Protein AF-A0A950QWT0-F1 (afdb_monomer_lite)

Sequence (80 aa):
MATAPNFASFDEYMQTSYSPDCEYIDGVILERNVGQGRHAFTQGKLTRKLSEEADARLWIVLPEQRVRVATGRVRVPDIC

pLDDT: mean 93.42, std 10.03, range [41.44, 98.56]

Secondary structure (DSSP, 8-state):
--PPPEE--HHHHHHPPPSS-EEEETTEEEE-----HHHHHHHHHHHHHHHHHHHHHT----BT--EEEETTEEE--SB-

Foldseek 3Di:
DDDDWDFDDPVVLVPDDDVVDWKFAQGTTHRDDPDDDVVVVVLVVVLVVCVVCCVVVVHDKDAQDWDDPDPRTIDRHRID

Structure (mmCIF, N/CA/C/O backbone):
data_AF-A0A950QWT0-F1
#
_entry.id   AF-A0A950QWT0-F1
#
loop_
_atom_site.group_PDB
_atom_site.id
_atom_site.type_symbol
_atom_site.label_atom_id
_atom_site.label_alt_id
_atom_site.label_comp_id
_atom_site.label_asym_id
_atom_site.label_entity_id
_atom_site.label_seq_id
_atom_site.pdbx_PDB_ins_code
_atom_site.Cartn_x
_atom_site.Cartn_y
_atom_site.Cartn_z
_atom_site.occupancy
_atom_site.B_iso_or_equiv
_atom_site.auth_seq_id
_atom_site.auth_comp_id
_atom_site.auth_asym_id
_atom_site.auth_atom_id
_atom_site.pdbx_PDB_model_num
ATOM 1 N N . MET A 1 1 ? 2.873 -15.559 19.830 1.00 41.44 1 MET A N 1
ATOM 2 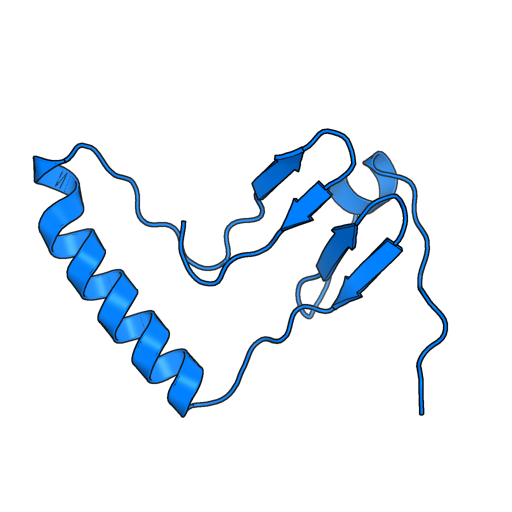C CA . MET A 1 1 ? 1.671 -15.245 20.631 1.00 41.44 1 MET A CA 1
ATOM 3 C C . MET A 1 1 ? 0.683 -14.596 19.683 1.00 41.44 1 MET A C 1
ATOM 5 O O . MET A 1 1 ? 1.094 -13.674 18.995 1.00 41.44 1 MET A O 1
ATOM 9 N N . ALA A 1 2 ? -0.536 -15.120 19.542 1.00 45.44 2 ALA A N 1
ATOM 10 C CA . ALA A 1 2 ? -1.544 -14.464 18.713 1.00 45.44 2 ALA A CA 1
ATOM 11 C C . ALA A 1 2 ? -2.027 -13.220 19.467 1.00 45.44 2 ALA A C 1
ATOM 13 O O . ALA A 1 2 ? -2.624 -13.342 20.535 1.00 45.44 2 ALA A O 1
ATOM 14 N N . THR A 1 3 ? -1.688 -12.036 18.965 1.00 57.38 3 THR A N 1
ATOM 15 C CA . THR A 1 3 ? -2.216 -10.771 19.476 1.00 57.38 3 THR A CA 1
ATOM 16 C C . THR A 1 3 ? -3.732 -10.794 19.295 1.00 57.38 3 THR A C 1
ATOM 18 O O . THR A 1 3 ? -4.214 -11.210 18.240 1.00 57.38 3 THR A O 1
ATOM 21 N N . ALA A 1 4 ? -4.491 -10.413 20.325 1.00 68.94 4 ALA A N 1
ATOM 22 C CA . ALA A 1 4 ? -5.942 -10.315 20.206 1.00 68.94 4 ALA A CA 1
ATOM 23 C C . ALA A 1 4 ? -6.301 -9.372 19.038 1.00 68.94 4 ALA A C 1
ATOM 25 O O . ALA A 1 4 ? -5.602 -8.371 18.850 1.00 68.94 4 ALA A O 1
ATOM 26 N N . PRO A 1 5 ? -7.340 -9.683 18.240 1.00 74.31 5 PRO A N 1
ATOM 27 C CA . PRO A 1 5 ? -7.751 -8.818 17.142 1.00 74.31 5 PRO A CA 1
ATOM 28 C C . PRO A 1 5 ? -8.081 -7.425 17.678 1.00 74.31 5 PRO A C 1
ATOM 30 O O . PRO A 1 5 ? -8.839 -7.281 18.637 1.00 74.31 5 PRO A O 1
ATOM 33 N N . ASN A 1 6 ? -7.467 -6.412 17.071 1.00 87.38 6 ASN A N 1
ATOM 34 C CA . ASN A 1 6 ? -7.718 -5.018 17.396 1.00 87.38 6 ASN A CA 1
ATOM 35 C C . ASN A 1 6 ? -8.912 -4.533 16.569 1.00 87.38 6 ASN A C 1
ATOM 37 O O . ASN A 1 6 ? -8.908 -4.687 15.347 1.00 87.38 6 ASN A O 1
ATOM 41 N N . PHE A 1 7 ? -9.929 -3.976 17.218 1.00 94.31 7 PHE A N 1
ATOM 42 C CA . PHE A 1 7 ? -11.159 -3.538 16.562 1.00 94.31 7 PHE A CA 1
ATOM 43 C C . PHE A 1 7 ? -11.282 -2.022 16.614 1.00 94.31 7 PHE A C 1
ATOM 45 O O . PHE A 1 7 ? -10.983 -1.418 17.640 1.00 94.31 7 PHE A O 1
ATOM 52 N N . ALA A 1 8 ? -11.770 -1.429 15.528 1.00 94.94 8 ALA A N 1
ATOM 53 C CA . ALA A 1 8 ? -12.076 -0.005 15.460 1.00 94.94 8 ALA A CA 1
ATOM 54 C C . ALA A 1 8 ? -13.233 0.267 14.499 1.00 94.94 8 ALA A C 1
ATOM 56 O O . ALA A 1 8 ? -13.534 -0.520 13.591 1.00 94.94 8 ALA A O 1
ATOM 57 N N . SER A 1 9 ? -13.868 1.424 14.667 1.00 96.50 9 SER A N 1
ATOM 58 C CA . SER A 1 9 ? -14.765 1.944 13.631 1.00 96.50 9 SER A CA 1
ATOM 59 C C . SER A 1 9 ? -13.972 2.376 12.386 1.00 96.50 9 SER A C 1
ATOM 61 O O . SER A 1 9 ? -12.764 2.603 12.443 1.00 96.50 9 SER A O 1
ATOM 63 N N . PHE A 1 10 ? -14.646 2.495 11.239 1.00 96.44 10 PHE A N 1
ATOM 64 C CA . PHE A 1 10 ? -13.999 2.966 10.010 1.00 96.44 10 PHE A CA 1
ATOM 65 C C . PHE A 1 10 ? -13.440 4.393 10.158 1.00 96.44 10 PHE A C 1
ATOM 67 O O . PHE A 1 10 ? -12.329 4.666 9.707 1.00 96.44 10 PHE A O 1
ATOM 74 N N . ASP A 1 11 ? -14.188 5.286 10.812 1.00 96.31 11 ASP A N 1
ATOM 75 C CA . ASP A 1 11 ? -13.778 6.681 11.006 1.00 96.31 11 ASP A CA 1
ATOM 76 C C . ASP A 1 11 ? -12.581 6.789 11.955 1.00 96.31 11 ASP A C 1
ATOM 78 O O . ASP A 1 11 ? -11.628 7.513 11.673 1.00 96.31 11 ASP A O 1
ATOM 82 N N . GLU A 1 12 ? -12.586 6.004 13.034 1.00 96.88 12 GLU A N 1
ATOM 83 C CA . GLU A 1 12 ? -11.453 5.891 13.955 1.00 96.88 12 GLU A CA 1
ATOM 84 C C . GLU A 1 12 ? -10.197 5.386 13.237 1.00 96.88 12 GLU A C 1
ATOM 86 O O . GLU A 1 12 ? -9.127 5.980 13.379 1.00 96.88 12 GLU A O 1
ATOM 91 N N . TYR A 1 13 ? -10.323 4.351 12.397 1.00 96.12 13 TYR A N 1
ATOM 92 C CA . TYR A 1 13 ? -9.216 3.878 11.566 1.00 96.12 13 TYR A CA 1
ATOM 93 C C . TYR A 1 13 ? -8.679 4.980 10.638 1.00 96.12 13 TYR A C 1
ATOM 95 O O . TYR A 1 13 ? -7.467 5.156 10.524 1.00 96.12 13 TYR A O 1
ATOM 103 N N . MET A 1 14 ? -9.557 5.754 9.991 1.00 95.06 14 MET A N 1
ATOM 104 C CA . MET A 1 14 ? -9.138 6.819 9.070 1.00 95.06 14 MET A CA 1
ATOM 105 C C . MET A 1 14 ? -8.467 8.007 9.763 1.00 95.06 14 MET A C 1
ATOM 107 O O . MET A 1 14 ? -7.643 8.678 9.143 1.00 95.06 14 MET A O 1
ATOM 111 N N . GLN A 1 15 ? -8.799 8.263 11.027 1.00 96.06 15 GLN A N 1
ATOM 112 C CA . GLN A 1 15 ? -8.221 9.353 11.819 1.00 96.06 15 GLN A CA 1
ATOM 113 C C . GLN A 1 15 ? -6.969 8.937 12.601 1.00 96.06 15 GLN A C 1
ATOM 115 O O . GLN A 1 15 ? -6.288 9.792 13.168 1.00 96.06 15 GLN A O 1
ATOM 120 N N . THR A 1 16 ? -6.645 7.645 12.618 1.00 95.25 16 THR A N 1
ATOM 121 C CA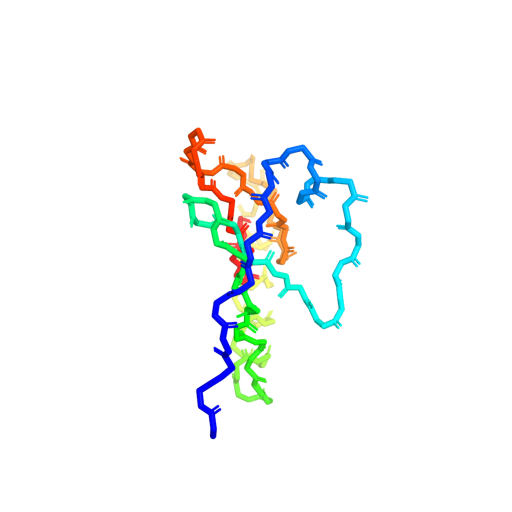 . THR A 1 16 ? -5.498 7.117 13.355 1.00 95.25 16 THR A CA 1
ATOM 122 C C . THR A 1 16 ? -4.270 6.989 12.453 1.00 95.25 16 THR A C 1
ATOM 124 O O . THR A 1 16 ? -4.308 6.408 11.365 1.00 95.25 16 THR A O 1
ATOM 127 N N . SER A 1 17 ? -3.141 7.503 12.938 1.00 93.94 17 SER A N 1
ATOM 128 C CA . SER A 1 17 ? -1.824 7.237 12.359 1.00 93.94 17 SER A CA 1
ATOM 129 C C . SER A 1 17 ? -1.251 5.960 12.965 1.00 93.94 17 SER A C 1
ATOM 131 O O . SER A 1 17 ? -1.016 5.896 14.170 1.00 93.94 17 SER A O 1
ATOM 133 N N . TYR A 1 18 ? -1.007 4.955 12.128 1.00 93.44 18 TYR A N 1
ATOM 134 C CA . TYR A 1 18 ? -0.408 3.684 12.532 1.00 93.44 18 TYR A CA 1
ATOM 135 C C . TYR A 1 18 ? 1.082 3.657 12.180 1.00 93.44 18 TYR A C 1
ATOM 137 O O . TYR A 1 18 ? 1.497 4.217 11.168 1.00 93.44 18 TYR A O 1
ATOM 145 N N . SER A 1 19 ? 1.886 3.016 13.027 1.00 90.81 19 SER A N 1
ATOM 146 C CA . SER A 1 19 ? 3.289 2.713 12.749 1.00 90.81 19 SER A CA 1
ATOM 147 C C . SER A 1 19 ? 3.645 1.378 13.411 1.00 90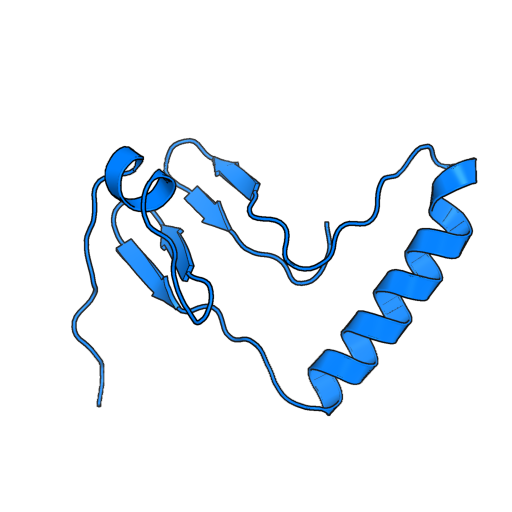.81 19 SER A C 1
ATOM 149 O O . SER A 1 19 ? 3.652 1.318 14.645 1.00 90.81 19 SER A O 1
ATOM 151 N N . PRO A 1 20 ? 3.919 0.312 12.637 1.00 89.62 20 PRO A N 1
ATOM 152 C CA . PRO A 1 20 ? 3.840 0.222 11.168 1.00 89.62 20 PRO A CA 1
ATOM 153 C C . PRO A 1 20 ? 2.404 0.372 10.619 1.00 89.62 20 PRO A C 1
ATOM 155 O O . PRO A 1 20 ? 1.437 0.394 11.377 1.00 89.62 20 PRO A O 1
ATOM 158 N N . ASP A 1 21 ? 2.266 0.521 9.297 1.00 94.81 21 ASP A N 1
ATOM 159 C CA . ASP A 1 21 ? 0.960 0.688 8.644 1.00 94.81 21 ASP A CA 1
ATOM 160 C C . ASP A 1 21 ? 0.004 -0.484 8.900 1.00 94.81 21 ASP A C 1
ATOM 162 O O . ASP A 1 21 ? 0.401 -1.653 8.909 1.00 94.81 21 ASP A O 1
ATOM 166 N N . CYS A 1 22 ? -1.286 -0.160 9.003 1.00 96.50 22 CYS A N 1
ATOM 167 C CA . CYS A 1 22 ? -2.357 -1.128 9.208 1.00 96.50 22 CYS A CA 1
ATOM 168 C C . CYS A 1 22 ? -3.413 -1.087 8.098 1.00 96.50 22 CYS A C 1
ATOM 170 O O . CYS A 1 22 ? -3.758 -0.035 7.551 1.00 96.50 22 CYS A O 1
ATOM 172 N N . GLU A 1 23 ? -3.996 -2.248 7.833 1.00 96.75 23 GLU A N 1
ATOM 173 C CA . GLU A 1 23 ? -5.154 -2.468 6.977 1.00 96.75 23 GLU A CA 1
ATOM 174 C C . GLU A 1 23 ? -6.435 -2.547 7.815 1.00 96.75 23 GLU A C 1
ATOM 176 O O . GLU A 1 23 ? -6.411 -2.943 8.981 1.00 96.75 23 GLU A O 1
ATOM 181 N N . TYR A 1 24 ? -7.563 -2.198 7.199 1.00 97.75 24 TYR A N 1
ATOM 18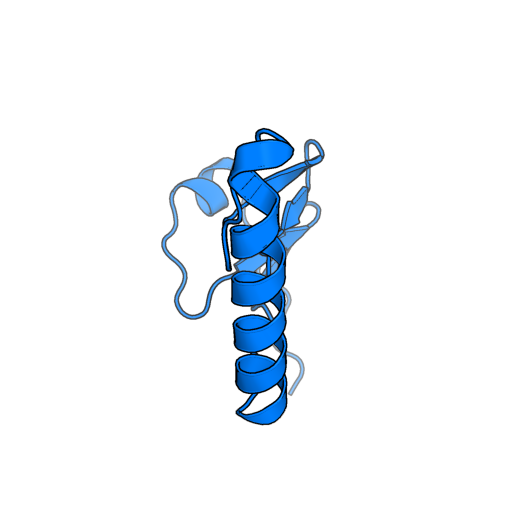2 C CA . TYR A 1 24 ? -8.888 -2.303 7.801 1.00 97.75 24 TYR A CA 1
ATOM 183 C C . TYR A 1 24 ? -9.702 -3.355 7.060 1.00 97.75 24 TYR A C 1
ATOM 185 O O . TYR A 1 24 ? -9.928 -3.232 5.851 1.00 97.75 24 TYR A O 1
ATOM 193 N N . ILE A 1 25 ? -10.153 -4.380 7.776 1.00 96.81 25 ILE A N 1
ATOM 194 C CA . ILE A 1 25 ? -10.977 -5.452 7.222 1.00 96.81 25 ILE A CA 1
ATOM 195 C C . ILE A 1 25 ? -12.185 -5.663 8.124 1.00 96.81 25 ILE A C 1
ATOM 197 O O . ILE A 1 25 ? -12.087 -6.310 9.162 1.00 96.81 25 ILE A O 1
ATOM 201 N N . ASP A 1 26 ? -13.322 -5.111 7.705 1.00 96.19 26 A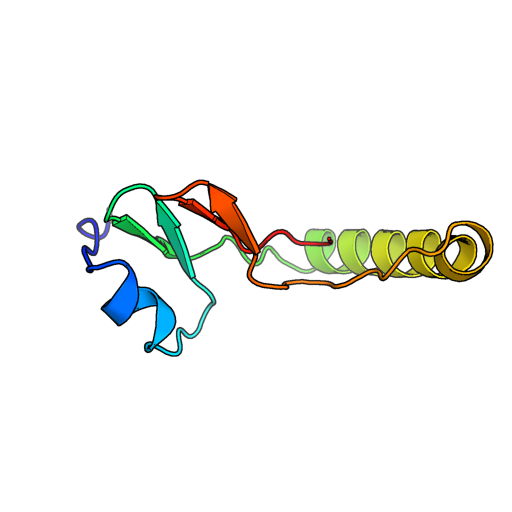SP A N 1
ATOM 202 C CA . ASP A 1 26 ? -14.640 -5.364 8.287 1.00 96.19 26 ASP A CA 1
ATOM 203 C C . ASP A 1 26 ? -14.667 -5.159 9.820 1.00 96.19 26 ASP A C 1
ATOM 205 O O . ASP A 1 26 ? -15.212 -5.967 10.568 1.00 96.19 26 ASP A O 1
ATOM 209 N N . GLY A 1 27 ? -14.044 -4.069 10.292 1.00 96.25 27 GLY A N 1
ATOM 210 C CA . GLY A 1 27 ? -13.942 -3.720 11.717 1.00 96.25 27 GLY A CA 1
ATOM 211 C C . GLY A 1 27 ? -12.631 -4.119 12.390 1.00 96.25 27 GLY A C 1
ATOM 212 O O . GLY A 1 27 ? -12.369 -3.670 13.504 1.00 96.25 27 GLY A O 1
ATOM 213 N N . VAL A 1 28 ? -11.798 -4.927 11.731 1.00 97.19 28 VAL A N 1
ATOM 214 C CA . VAL A 1 28 ? -10.523 -5.415 12.272 1.00 97.19 28 VAL A CA 1
ATOM 215 C C . VAL A 1 28 ? -9.358 -4.599 11.723 1.00 97.19 28 VAL A C 1
ATOM 217 O O . VAL A 1 28 ? -9.224 -4.439 10.508 1.00 97.19 28 VAL A O 1
ATOM 220 N N . ILE A 1 29 ? -8.490 -4.131 12.617 1.00 96.94 29 ILE A N 1
ATOM 221 C CA . ILE A 1 29 ? -7.202 -3.521 12.287 1.00 96.94 29 ILE A CA 1
ATOM 222 C C . ILE A 1 29 ? -6.151 -4.626 12.228 1.00 96.94 29 ILE A C 1
ATOM 224 O O . ILE A 1 29 ? -5.916 -5.330 13.214 1.00 96.94 29 ILE A O 1
ATOM 228 N N . LEU A 1 30 ? -5.495 -4.752 11.078 1.00 95.50 30 LEU A N 1
ATOM 229 C CA . LEU A 1 30 ? -4.430 -5.722 10.851 1.00 95.50 30 LEU A CA 1
ATOM 230 C C . LEU A 1 30 ? -3.149 -5.001 10.455 1.00 95.50 30 LEU A C 1
ATOM 232 O O . LEU A 1 30 ? -3.126 -4.287 9.459 1.00 95.50 30 LEU A O 1
ATOM 236 N N . GLU A 1 31 ? -2.078 -5.214 11.208 1.00 94.69 31 GLU A N 1
ATOM 237 C CA . GLU A 1 31 ? -0.751 -4.741 10.823 1.00 94.69 31 GLU A CA 1
ATOM 238 C C . GLU A 1 31 ? -0.345 -5.344 9.469 1.00 94.69 31 GLU A C 1
ATOM 240 O O . GLU A 1 31 ? -0.481 -6.557 9.259 1.00 94.69 31 GLU A O 1
ATOM 245 N N . ARG A 1 32 ? 0.139 -4.516 8.531 1.00 91.81 32 ARG A N 1
ATOM 246 C CA . ARG A 1 32 ? 0.612 -5.036 7.243 1.00 91.81 32 ARG A CA 1
ATOM 247 C C . ARG A 1 32 ? 1.919 -5.795 7.433 1.00 91.81 32 ARG A C 1
ATOM 249 O O . ARG A 1 32 ? 2.776 -5.419 8.228 1.00 91.81 32 ARG A O 1
ATOM 256 N N . ASN A 1 33 ? 2.141 -6.800 6.595 1.00 91.50 33 ASN A N 1
ATOM 257 C CA . ASN A 1 33 ? 3.479 -7.353 6.448 1.00 91.50 33 ASN A CA 1
ATOM 258 C C . ASN A 1 33 ? 4.326 -6.411 5.581 1.00 91.50 33 ASN A C 1
ATOM 260 O O . ASN A 1 33 ? 4.122 -6.337 4.373 1.00 91.50 33 ASN A O 1
ATOM 264 N N . VAL A 1 34 ? 5.274 -5.708 6.198 1.00 90.38 34 VAL A N 1
ATOM 265 C CA . VAL A 1 34 ? 6.206 -4.797 5.507 1.00 90.38 34 VAL A CA 1
ATOM 266 C C . VAL A 1 34 ? 7.285 -5.525 4.697 1.00 90.38 34 VAL A C 1
ATOM 268 O O . VAL A 1 34 ? 7.953 -4.914 3.870 1.00 90.38 34 VAL A O 1
ATOM 271 N N . GLY A 1 35 ? 7.481 -6.825 4.932 1.00 93.06 35 GLY A N 1
ATOM 272 C CA . GLY A 1 35 ? 8.553 -7.594 4.313 1.00 93.06 35 GLY A CA 1
ATOM 273 C C . GLY A 1 35 ? 9.950 -7.288 4.874 1.00 93.06 35 GLY A C 1
ATOM 274 O O . GLY A 1 35 ? 10.126 -6.709 5.942 1.00 93.06 35 GLY A O 1
ATOM 275 N N . GLN A 1 36 ? 10.976 -7.763 4.163 1.00 95.38 36 GLN A N 1
ATOM 276 C CA . GLN A 1 36 ? 12.402 -7.567 4.474 1.00 95.38 36 GLN A CA 1
ATOM 277 C C . GLN A 1 36 ? 13.175 -7.257 3.178 1.00 95.38 36 GLN A C 1
ATOM 279 O O . GLN A 1 36 ? 12.575 -7.099 2.120 1.00 95.38 36 GLN A O 1
ATOM 284 N N . GLY A 1 37 ? 14.513 -7.230 3.203 1.00 97.88 37 GLY A N 1
ATOM 285 C CA . GLY A 1 37 ? 15.339 -6.758 2.078 1.00 97.88 37 GLY A CA 1
ATOM 286 C C . GLY A 1 37 ? 15.027 -7.358 0.695 1.00 97.88 37 GLY A C 1
ATOM 287 O O . GLY A 1 37 ? 15.064 -6.637 -0.297 1.00 97.88 37 GLY A O 1
ATOM 288 N N . ARG A 1 38 ? 14.662 -8.648 0.597 1.00 97.94 38 ARG A N 1
ATOM 289 C CA . ARG A 1 38 ? 14.249 -9.262 -0.687 1.00 97.94 38 ARG A CA 1
ATOM 290 C C . ARG A 1 38 ? 12.925 -8.706 -1.218 1.00 97.94 38 ARG A C 1
ATOM 292 O O . ARG A 1 38 ? 12.785 -8.527 -2.427 1.00 97.94 38 ARG A O 1
ATOM 299 N N . HIS A 1 39 ? 11.975 -8.454 -0.322 1.00 97.44 39 HIS A N 1
ATOM 300 C CA . HIS A 1 39 ? 10.700 -7.825 -0.658 1.00 97.44 39 HIS A CA 1
ATOM 301 C C . HIS A 1 39 ? 10.943 -6.380 -1.109 1.00 97.44 39 HIS A C 1
ATOM 303 O O . HIS A 1 39 ? 10.627 -6.069 -2.254 1.00 97.44 39 HIS A O 1
ATOM 309 N N . ALA A 1 40 ? 11.669 -5.583 -0.317 1.00 97.38 40 ALA A N 1
ATOM 310 C CA . ALA A 1 40 ? 12.006 -4.198 -0.659 1.00 97.38 40 ALA A CA 1
ATOM 311 C C . ALA A 1 40 ? 12.764 -4.077 -1.997 1.00 97.38 40 ALA A C 1
ATOM 313 O O . ALA A 1 40 ? 12.466 -3.211 -2.820 1.00 97.38 40 ALA A O 1
ATOM 314 N N . PHE A 1 41 ? 13.715 -4.981 -2.265 1.00 98.38 41 PHE A N 1
ATOM 315 C CA . PHE A 1 41 ? 14.422 -5.022 -3.548 1.00 98.38 41 PHE A CA 1
ATOM 316 C C . PHE A 1 41 ? 13.470 -5.281 -4.723 1.00 98.38 41 PHE A C 1
ATOM 318 O O . PHE A 1 41 ? 13.569 -4.626 -5.761 1.00 98.38 41 PHE A O 1
ATOM 325 N N . THR A 1 42 ? 12.539 -6.223 -4.559 1.00 98.25 42 THR A N 1
ATOM 326 C CA . THR A 1 42 ? 11.566 -6.580 -5.601 1.00 98.25 42 THR A CA 1
ATOM 327 C C . THR A 1 42 ? 10.569 -5.447 -5.832 1.00 98.25 42 THR A C 1
ATOM 329 O O . THR A 1 42 ? 10.366 -5.050 -6.979 1.00 98.25 42 THR A O 1
ATOM 332 N N . GLN A 1 43 ? 10.013 -4.876 -4.759 1.00 98.19 43 GLN A N 1
ATOM 333 C CA . GLN A 1 43 ? 9.111 -3.723 -4.806 1.00 98.19 43 GLN A CA 1
ATOM 334 C C . GLN A 1 43 ? 9.777 -2.547 -5.529 1.00 98.19 43 GLN A C 1
ATOM 336 O O . GLN A 1 43 ? 9.235 -2.055 -6.511 1.00 98.19 43 GLN A O 1
ATOM 341 N N . GLY A 1 44 ? 11.008 -2.173 -5.158 1.00 98.25 44 GLY A N 1
ATOM 342 C CA . GLY A 1 44 ? 11.727 -1.074 -5.811 1.00 98.25 44 GLY A CA 1
ATOM 343 C C . GLY A 1 44 ? 11.982 -1.301 -7.307 1.00 98.25 44 GLY A C 1
ATOM 344 O O . GLY A 1 44 ? 11.879 -0.367 -8.107 1.00 98.25 44 GLY A O 1
ATOM 345 N N . LYS A 1 45 ? 12.275 -2.544 -7.719 1.00 98.56 45 LYS A N 1
ATOM 346 C CA . LYS A 1 45 ? 12.424 -2.896 -9.143 1.00 98.56 45 LYS A CA 1
ATOM 347 C C . LYS A 1 45 ? 11.106 -2.770 -9.904 1.00 98.56 45 LYS A C 1
ATOM 349 O O . LYS A 1 45 ? 11.113 -2.246 -11.017 1.00 98.56 45 LYS A O 1
ATOM 354 N N . LEU A 1 46 ? 10.002 -3.223 -9.312 1.00 98.19 46 LEU A N 1
ATOM 355 C CA . LEU A 1 46 ? 8.675 -3.136 -9.918 1.00 98.19 46 LEU A CA 1
ATOM 356 C C . LEU A 1 46 ? 8.186 -1.691 -10.010 1.00 98.19 46 LEU A C 1
ATOM 358 O O . LEU A 1 46 ? 7.778 -1.281 -11.093 1.00 98.19 46 LEU A O 1
ATOM 362 N N . THR A 1 47 ? 8.309 -0.904 -8.937 1.00 98.31 47 THR A N 1
ATOM 363 C CA . THR A 1 47 ? 7.935 0.518 -8.932 1.00 98.31 47 THR A CA 1
ATOM 364 C C . THR A 1 47 ? 8.649 1.252 -10.056 1.00 98.31 47 THR A C 1
ATOM 366 O O . THR A 1 47 ? 7.996 1.878 -10.882 1.00 98.31 47 THR A O 1
ATOM 369 N N . ARG A 1 48 ? 9.977 1.090 -10.172 1.00 98.00 48 ARG A N 1
ATOM 370 C CA . ARG A 1 48 ? 10.748 1.704 -11.261 1.00 98.00 48 ARG A CA 1
ATOM 371 C C . ARG A 1 48 ? 10.222 1.295 -12.637 1.00 98.00 48 ARG A C 1
ATOM 373 O O . ARG A 1 48 ? 10.013 2.156 -13.484 1.00 98.00 48 ARG A O 1
ATOM 380 N N . LYS A 1 49 ? 10.042 -0.008 -12.865 1.00 97.50 49 LYS A N 1
ATOM 381 C CA . LYS A 1 49 ? 9.623 -0.526 -14.171 1.00 97.50 49 LYS A CA 1
ATOM 382 C C . LYS A 1 49 ? 8.235 -0.013 -14.568 1.00 97.50 49 LYS A C 1
ATOM 384 O O . LYS A 1 49 ? 8.025 0.311 -15.731 1.00 97.50 49 LYS A O 1
ATOM 389 N N . LEU A 1 50 ? 7.313 0.078 -13.612 1.00 97.56 50 LEU A N 1
ATOM 390 C CA . LEU A 1 50 ? 5.977 0.630 -13.833 1.00 97.56 50 LEU A CA 1
ATOM 391 C C . LEU A 1 50 ? 6.033 2.139 -14.090 1.00 97.56 50 LEU A C 1
ATOM 393 O O . LEU A 1 50 ? 5.371 2.612 -15.007 1.00 97.56 50 LEU A O 1
ATOM 397 N N . SER A 1 51 ? 6.858 2.883 -13.346 1.00 96.81 51 SER A N 1
ATOM 398 C CA . SER A 1 51 ? 7.047 4.323 -13.556 1.00 96.81 51 SER A CA 1
ATOM 399 C C . SER A 1 51 ? 7.619 4.648 -14.939 1.00 96.81 51 SER A C 1
ATOM 401 O O . SER A 1 51 ? 7.201 5.627 -15.543 1.00 96.81 51 SER A O 1
ATOM 403 N N . GLU A 1 52 ? 8.513 3.814 -15.480 1.00 96.94 52 GLU A N 1
ATOM 404 C CA . GLU A 1 52 ? 9.033 3.962 -16.854 1.00 96.94 52 GLU A CA 1
ATOM 405 C C . GLU A 1 52 ? 7.926 3.851 -17.926 1.00 96.94 52 GLU A C 1
ATOM 407 O O . GLU A 1 52 ? 8.065 4.405 -19.013 1.00 96.94 52 GLU A O 1
ATOM 412 N N . GLU A 1 53 ? 6.824 3.152 -17.635 1.00 95.81 53 GLU A N 1
ATOM 413 C CA . GLU A 1 53 ? 5.677 2.991 -18.542 1.00 95.81 53 GLU A CA 1
ATOM 414 C C . GLU A 1 53 ? 4.508 3.934 -18.206 1.00 95.81 53 GLU A C 1
ATOM 416 O O . GLU A 1 53 ? 3.540 4.003 -18.967 1.00 95.81 53 GLU A O 1
ATOM 421 N N . ALA A 1 54 ? 4.584 4.651 -17.080 1.00 95.56 54 ALA A N 1
ATOM 422 C CA . ALA A 1 54 ? 3.450 5.345 -16.483 1.00 95.56 54 ALA A CA 1
ATOM 423 C C . ALA A 1 54 ? 2.957 6.521 -17.331 1.00 95.56 54 ALA A C 1
ATOM 425 O O . ALA A 1 54 ? 1.758 6.611 -17.590 1.00 95.56 54 ALA A O 1
ATOM 426 N N . ASP A 1 55 ? 3.867 7.357 -17.842 1.00 90.94 55 ASP A N 1
ATOM 427 C CA . ASP A 1 55 ? 3.511 8.542 -18.635 1.00 90.94 55 ASP A CA 1
ATOM 428 C C . ASP A 1 55 ? 2.736 8.165 -19.903 1.00 90.94 55 ASP A C 1
ATOM 430 O O . ASP A 1 55 ? 1.685 8.731 -20.203 1.00 90.94 55 ASP A O 1
ATOM 434 N N . ALA A 1 56 ? 3.213 7.144 -20.620 1.00 95.12 56 ALA A N 1
ATOM 435 C CA . ALA A 1 56 ? 2.583 6.669 -21.850 1.00 95.12 56 ALA A CA 1
ATOM 436 C C . ALA A 1 56 ? 1.203 6.035 -21.609 1.00 95.12 56 ALA A C 1
ATOM 438 O O . ALA A 1 56 ? 0.394 5.945 -22.533 1.00 95.12 56 ALA A O 1
ATOM 439 N N . ARG A 1 57 ? 0.938 5.574 -20.381 1.00 94.69 57 ARG A N 1
ATOM 440 C CA . ARG A 1 57 ? -0.306 4.895 -19.993 1.00 94.69 57 ARG A CA 1
ATOM 441 C C . ARG A 1 57 ? -1.212 5.742 -19.104 1.00 94.69 57 ARG A C 1
ATOM 443 O O . ARG A 1 57 ? -2.281 5.267 -18.730 1.00 94.69 57 ARG A O 1
ATOM 450 N N . LEU A 1 58 ? -0.809 6.979 -18.803 1.00 95.00 58 LEU A N 1
ATOM 451 C CA . LEU A 1 58 ? -1.495 7.882 -17.876 1.00 95.00 58 LEU A CA 1
ATOM 452 C C . LEU A 1 58 ? -1.713 7.243 -16.495 1.00 95.00 58 LEU A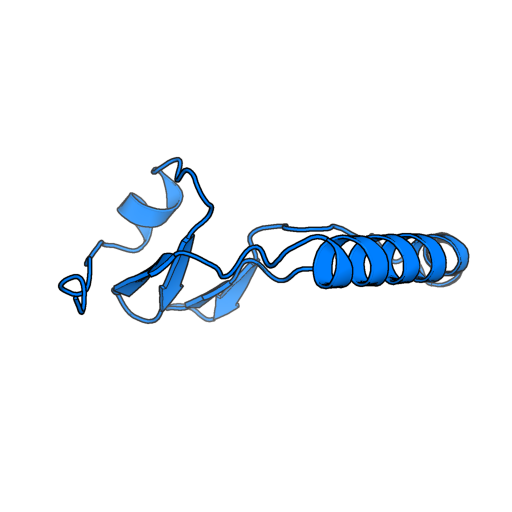 C 1
ATOM 454 O O . LEU A 1 58 ? -2.762 7.407 -15.872 1.00 95.00 58 LEU A O 1
ATOM 458 N N . TRP A 1 59 ? -0.730 6.472 -16.033 1.00 96.50 59 TRP A N 1
ATOM 459 C CA . TRP A 1 59 ? -0.746 5.852 -14.713 1.00 96.50 59 TRP A CA 1
ATOM 460 C C . TRP A 1 59 ? -0.037 6.729 -13.688 1.00 96.50 59 TRP A C 1
ATOM 462 O O . TRP A 1 59 ? 0.876 7.484 -14.013 1.00 96.50 59 TRP A O 1
ATOM 472 N N . ILE A 1 60 ? -0.431 6.577 -12.427 1.00 96.00 60 ILE A N 1
ATOM 473 C CA . ILE A 1 60 ? 0.306 7.099 -11.279 1.00 96.00 60 ILE A CA 1
ATOM 474 C C . ILE A 1 60 ? 0.675 5.887 -10.436 1.00 96.00 60 ILE A C 1
ATOM 476 O O . ILE A 1 60 ? -0.214 5.175 -9.984 1.00 96.00 60 ILE A O 1
ATOM 480 N N . VAL A 1 61 ? 1.974 5.655 -10.260 1.00 97.50 61 VAL A N 1
ATOM 481 C CA . VAL A 1 61 ? 2.491 4.499 -9.522 1.00 97.50 61 VAL A CA 1
ATOM 482 C C . VAL A 1 61 ? 2.793 4.933 -8.096 1.00 97.50 61 VAL A C 1
ATOM 484 O O . VAL A 1 61 ? 3.699 5.741 -7.882 1.00 97.50 61 VAL A O 1
ATOM 487 N N . LEU A 1 62 ? 2.041 4.413 -7.126 1.00 97.38 62 LEU A N 1
ATOM 488 C CA . LEU A 1 62 ? 2.141 4.829 -5.724 1.00 97.38 62 LEU A CA 1
ATOM 489 C C . LEU A 1 62 ? 2.488 3.633 -4.829 1.00 97.38 62 LEU A C 1
ATOM 491 O O . LEU A 1 62 ? 1.640 2.757 -4.633 1.00 97.38 62 LEU A O 1
ATOM 495 N N . PRO A 1 63 ? 3.707 3.565 -4.266 1.00 96.69 63 PRO A N 1
ATOM 496 C CA . PRO A 1 63 ? 4.009 2.563 -3.257 1.00 96.69 63 PRO A CA 1
ATOM 497 C C . PRO A 1 63 ? 3.256 2.873 -1.960 1.00 96.69 63 PRO A C 1
ATOM 499 O O . PRO A 1 63 ? 3.135 4.035 -1.580 1.00 96.69 63 PRO A O 1
ATOM 502 N N . GLU A 1 64 ? 2.768 1.831 -1.281 1.00 95.44 64 GLU A N 1
ATOM 503 C CA . GLU A 1 64 ? 2.277 1.900 0.112 1.00 95.44 64 GLU A CA 1
ATOM 504 C C . GLU A 1 64 ? 1.131 2.899 0.340 1.00 95.44 64 GLU A C 1
ATOM 506 O O . GLU A 1 64 ? 0.855 3.333 1.458 1.00 95.44 64 GLU A O 1
ATOM 511 N N . GLN A 1 65 ? 0.413 3.247 -0.727 1.00 95.75 65 GLN A N 1
ATOM 512 C CA . GLN A 1 65 ? -0.750 4.113 -0.645 1.00 95.75 65 GLN A CA 1
ATOM 513 C C . GLN A 1 65 ? -1.904 3.352 0.005 1.00 95.75 65 GLN A C 1
ATOM 515 O O . GLN A 1 65 ? -2.290 2.266 -0.419 1.00 95.75 65 GLN A O 1
ATOM 520 N N . ARG A 1 66 ? -2.523 3.960 1.013 1.00 95.56 66 ARG A N 1
ATOM 521 C CA . ARG A 1 66 ? -3.760 3.447 1.601 1.00 95.56 66 ARG A CA 1
ATOM 522 C C . ARG A 1 66 ? -4.909 3.579 0.598 1.00 95.56 66 ARG A C 1
ATOM 524 O O . ARG A 1 66 ? -5.207 4.688 0.149 1.00 95.56 66 ARG A O 1
ATOM 531 N N . VAL A 1 67 ? -5.575 2.469 0.274 1.00 96.19 67 VAL A N 1
ATOM 532 C CA . VAL A 1 67 ? -6.659 2.410 -0.722 1.00 96.19 67 VAL A CA 1
ATOM 533 C C . VAL A 1 67 ? -7.906 1.759 -0.133 1.00 96.19 67 VAL A C 1
ATOM 535 O O . VAL A 1 67 ? -7.868 0.630 0.361 1.00 96.19 67 VAL A O 1
ATOM 538 N N . ARG A 1 68 ? -9.050 2.446 -0.230 1.00 96.56 68 ARG A N 1
ATOM 539 C CA . ARG A 1 68 ? -10.361 1.863 0.083 1.00 96.56 68 ARG A CA 1
ATOM 540 C C . ARG A 1 68 ? -10.840 1.032 -1.107 1.00 96.56 68 ARG A C 1
ATOM 542 O O . ARG A 1 68 ? -11.299 1.582 -2.101 1.00 96.56 68 ARG A O 1
ATOM 549 N N . VAL A 1 69 ? -10.738 -0.290 -0.992 1.00 96.56 69 VAL A N 1
ATOM 550 C CA . VAL A 1 69 ? -11.112 -1.240 -2.058 1.00 96.56 69 VAL A CA 1
ATOM 551 C C . VAL A 1 69 ? -12.570 -1.700 -1.959 1.00 96.56 69 VAL A C 1
ATOM 553 O O . VAL A 1 69 ? -13.117 -2.218 -2.926 1.00 96.56 69 VAL A O 1
ATOM 556 N N . ALA A 1 70 ? -13.206 -1.516 -0.797 1.00 96.38 70 ALA A N 1
ATOM 557 C CA . ALA A 1 70 ? -14.638 -1.726 -0.583 1.00 96.38 70 ALA A CA 1
ATOM 558 C C . ALA A 1 70 ? -15.131 -0.910 0.626 1.00 96.38 70 ALA A C 1
ATOM 560 O O . ALA A 1 70 ? -14.333 -0.370 1.395 1.00 96.38 70 ALA A O 1
ATOM 561 N N . THR A 1 71 ? -16.448 -0.848 0.841 1.00 94.19 71 THR A N 1
ATOM 562 C CA . THR A 1 71 ? -17.058 -0.100 1.956 1.00 94.19 71 THR A CA 1
ATOM 563 C C . THR A 1 71 ? -16.436 -0.446 3.312 1.00 94.19 71 THR A C 1
ATOM 565 O O . THR A 1 71 ? -16.096 0.468 4.058 1.00 94.19 71 THR A O 1
ATOM 568 N N . GLY A 1 72 ? -16.221 -1.731 3.600 1.00 95.25 72 GLY A N 1
ATOM 569 C CA . GLY A 1 72 ? -15.614 -2.216 4.845 1.00 95.25 72 GLY A CA 1
ATOM 570 C C . GLY A 1 72 ? -14.129 -2.562 4.739 1.00 95.25 72 GLY A C 1
ATOM 571 O O . GLY A 1 72 ? -13.601 -3.205 5.639 1.00 95.25 72 GLY A O 1
ATOM 572 N N . ARG A 1 73 ? -13.442 -2.198 3.644 1.00 97.12 73 ARG A N 1
ATOM 573 C CA . ARG A 1 73 ? -12.086 -2.699 3.388 1.00 97.12 73 ARG A CA 1
ATOM 574 C C . ARG A 1 73 ? -11.132 -1.630 2.877 1.00 97.12 73 ARG A C 1
ATOM 576 O O . ARG A 1 73 ? -11.322 -1.070 1.795 1.00 97.12 73 ARG A O 1
ATOM 583 N N . VAL A 1 74 ? -10.064 -1.418 3.637 1.00 97.81 74 VAL A N 1
ATOM 584 C CA . VAL A 1 74 ? -8.946 -0.540 3.295 1.00 97.81 74 VAL A CA 1
ATOM 585 C C . VAL A 1 74 ? -7.667 -1.356 3.337 1.00 97.81 74 VAL A C 1
ATOM 587 O O . VAL A 1 74 ? -7.403 -2.045 4.319 1.00 97.81 74 VAL A O 1
ATOM 590 N N . ARG A 1 75 ? -6.896 -1.309 2.256 1.00 96.50 75 ARG A N 1
ATOM 591 C CA . ARG A 1 75 ? -5.647 -2.058 2.098 1.00 96.50 75 ARG A CA 1
ATOM 592 C C . ARG A 1 75 ? -4.483 -1.095 1.917 1.00 96.50 75 ARG A C 1
ATOM 594 O O . ARG A 1 75 ? -4.686 0.040 1.484 1.00 96.50 75 ARG A O 1
ATOM 601 N N . VAL A 1 76 ? -3.286 -1.573 2.222 1.00 96.69 76 VAL A N 1
ATOM 602 C CA . VAL A 1 76 ? -2.028 -0.867 1.956 1.00 96.69 76 VAL A CA 1
ATOM 603 C C . VAL A 1 76 ? -1.183 -1.784 1.069 1.00 96.69 76 VAL A C 1
ATOM 605 O O . VAL A 1 76 ? -0.350 -2.535 1.579 1.00 96.69 76 VAL A O 1
ATOM 608 N N . PRO A 1 77 ? -1.466 -1.837 -0.247 1.00 96.00 77 PRO A N 1
ATOM 609 C CA . PRO A 1 77 ? -0.684 -2.644 -1.175 1.00 96.00 77 PRO A CA 1
ATOM 610 C C . PRO A 1 77 ? 0.751 -2.121 -1.285 1.00 96.00 77 PRO A C 1
ATOM 612 O O . PRO A 1 77 ? 1.028 -0.943 -1.066 1.00 96.00 77 PRO A O 1
ATOM 615 N N . ASP A 1 78 ? 1.660 -2.998 -1.705 1.00 96.69 78 ASP A N 1
ATOM 616 C CA . ASP A 1 78 ? 3.051 -2.612 -1.936 1.00 96.69 78 ASP A CA 1
ATOM 617 C C . ASP A 1 78 ? 3.180 -1.556 -3.046 1.00 96.69 78 ASP A C 1
ATOM 619 O O . ASP A 1 78 ? 4.047 -0.688 -2.955 1.00 96.69 78 ASP A O 1
ATOM 623 N N . ILE A 1 79 ? 2.338 -1.629 -4.088 1.00 97.12 79 ILE A N 1
ATOM 624 C CA . ILE A 1 79 ? 2.284 -0.702 -5.230 1.00 97.12 79 ILE A CA 1
ATOM 625 C C . ILE A 1 79 ? 0.832 -0.617 -5.740 1.00 97.12 79 ILE A C 1
ATOM 627 O O . ILE A 1 79 ? 0.183 -1.658 -5.883 1.00 97.12 79 ILE A O 1
ATOM 631 N N . CYS A 1 80 ? 0.349 0.597 -6.026 1.00 95.12 80 CYS A N 1
ATOM 632 C CA . CYS A 1 80 ? -0.917 0.897 -6.715 1.00 95.12 80 CYS A CA 1
ATOM 633 C C . CYS A 1 80 ? -0.653 1.484 -8.100 1.00 95.12 80 CYS A C 1
ATOM 635 O O . CYS A 1 80 ? 0.322 2.268 -8.205 1.00 95.12 80 CYS A O 1
#

Radius of gyration: 14.84 Å; chains: 1; bounding box: 32×25×42 Å